Protein AF-A0A9W6C1H2-F1 (afdb_monomer_lite)

Sequence (86 aa):
MAKLTDPQQAEEAAQRLLNDRMDYVRRAITARGALDEAREALKEAEKNDVQAFQAAVNNGGWTADELKKIGLAAPEKNGGGTASEQ

Radius of gyration: 27.08 Å; chains: 1; bounding box: 56×32×63 Å

Structure (mmCIF, N/CA/C/O backbone):
data_AF-A0A9W6C1H2-F1
#
_entry.id   AF-A0A9W6C1H2-F1
#
loop_
_atom_site.group_PDB
_atom_site.id
_atom_site.type_symbol
_atom_site.label_atom_id
_atom_site.label_alt_id
_atom_site.label_comp_id
_atom_site.label_asym_id
_atom_site.label_entity_id
_atom_site.label_seq_id
_atom_site.pdbx_PDB_ins_code
_atom_site.Cartn_x
_atom_site.Cartn_y
_atom_site.Cartn_z
_atom_site.occupancy
_atom_site.B_iso_or_equiv
_atom_site.auth_seq_id
_atom_site.auth_comp_id
_atom_site.auth_asym_id
_atom_site.auth_atom_id
_atom_site.pdbx_PDB_model_num
ATOM 1 N N . MET A 1 1 ? 23.541 -15.565 -38.432 1.00 45.12 1 MET A N 1
ATOM 2 C CA . MET A 1 1 ? 23.606 -14.581 -37.332 1.00 45.12 1 MET A CA 1
ATOM 3 C C . MET A 1 1 ? 24.318 -13.354 -37.866 1.00 45.12 1 MET A C 1
ATOM 5 O O . MET A 1 1 ? 25.408 -13.518 -38.402 1.00 45.12 1 MET A O 1
ATOM 9 N N . ALA A 1 2 ? 23.686 -12.178 -37.838 1.00 53.59 2 ALA A N 1
ATOM 10 C CA . ALA A 1 2 ? 24.324 -10.957 -38.322 1.00 53.59 2 ALA A CA 1
ATOM 11 C C . ALA A 1 2 ? 25.556 -10.672 -37.453 1.00 53.59 2 ALA A C 1
ATOM 13 O O . ALA A 1 2 ? 25.458 -10.565 -36.232 1.00 53.59 2 ALA A O 1
ATOM 14 N N . LYS A 1 3 ? 26.728 -10.649 -38.084 1.00 59.03 3 LYS A N 1
ATOM 15 C CA . LYS A 1 3 ? 27.985 -10.285 -37.438 1.00 59.03 3 LYS A CA 1
ATOM 16 C C . LYS A 1 3 ? 27.878 -8.786 -37.143 1.00 59.03 3 LYS A C 1
ATOM 18 O O . LYS A 1 3 ? 27.651 -8.022 -38.075 1.00 59.03 3 LYS A O 1
ATOM 23 N N . LEU A 1 4 ? 27.982 -8.375 -35.878 1.00 62.62 4 LEU A N 1
ATOM 24 C CA . LEU A 1 4 ? 28.061 -6.959 -35.495 1.00 62.62 4 LEU A CA 1
ATOM 25 C C . LEU A 1 4 ? 29.396 -6.398 -36.006 1.00 62.62 4 LEU A C 1
ATOM 27 O O . LEU A 1 4 ? 30.388 -6.373 -35.286 1.00 62.62 4 LEU A O 1
ATOM 31 N N . THR A 1 5 ? 29.450 -6.059 -37.293 1.00 66.62 5 THR A N 1
ATOM 32 C CA . THR A 1 5 ? 30.605 -5.430 -37.953 1.00 66.62 5 THR A CA 1
ATOM 33 C C . THR A 1 5 ? 30.377 -3.946 -38.226 1.00 66.62 5 THR A C 1
ATOM 35 O O . THR A 1 5 ? 31.297 -3.277 -38.680 1.00 66.62 5 THR A O 1
ATOM 38 N N . ASP A 1 6 ? 29.178 -3.437 -37.932 1.00 84.94 6 ASP A N 1
ATOM 39 C CA . ASP A 1 6 ? 28.825 -2.022 -38.004 1.00 84.94 6 ASP A CA 1
ATOM 40 C C . ASP A 1 6 ? 28.679 -1.445 -36.578 1.00 84.94 6 ASP A C 1
ATOM 42 O O . ASP A 1 6 ? 27.760 -1.840 -35.848 1.00 84.94 6 ASP A O 1
ATOM 46 N N . PRO A 1 7 ? 29.578 -0.536 -36.155 1.00 88.19 7 PRO A N 1
ATOM 47 C CA . PRO A 1 7 ? 29.521 0.108 -34.846 1.00 88.19 7 PRO A CA 1
ATOM 48 C C . PRO A 1 7 ? 28.212 0.857 -34.566 1.00 88.19 7 PRO A C 1
ATOM 50 O O . PRO A 1 7 ? 27.735 0.802 -33.434 1.00 88.19 7 PRO A O 1
ATOM 53 N N . GLN A 1 8 ? 27.593 1.500 -35.566 1.00 91.31 8 GLN A N 1
ATOM 54 C CA . GLN A 1 8 ? 26.339 2.238 -35.352 1.00 91.31 8 GLN A CA 1
ATOM 55 C C . GLN A 1 8 ? 25.187 1.287 -35.028 1.00 91.31 8 GLN A C 1
ATOM 57 O O . GLN A 1 8 ? 2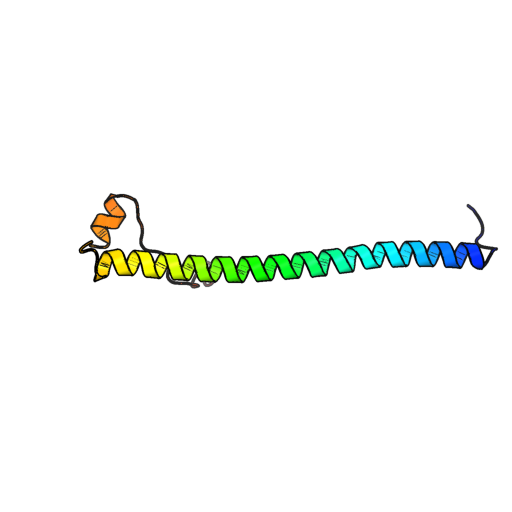4.417 1.527 -34.100 1.00 91.31 8 GLN A O 1
ATOM 62 N N . GLN A 1 9 ? 25.101 0.156 -35.730 1.00 90.69 9 GLN A N 1
ATOM 63 C CA . GLN A 1 9 ? 24.080 -0.856 -35.443 1.00 90.69 9 GLN A CA 1
ATOM 64 C C . GLN A 1 9 ? 24.253 -1.471 -34.049 1.00 90.69 9 GLN A C 1
ATOM 66 O O . GLN A 1 9 ? 23.264 -1.763 -33.372 1.00 90.69 9 GLN A O 1
ATOM 71 N N . ALA A 1 10 ? 25.501 -1.659 -33.606 1.00 90.00 10 ALA A N 1
ATOM 72 C CA . ALA A 1 10 ? 25.797 -2.134 -32.259 1.00 90.00 10 ALA A CA 1
ATOM 73 C C . ALA A 1 10 ? 25.353 -1.129 -31.186 1.00 90.00 10 ALA A C 1
ATOM 75 O O . ALA A 1 10 ? 24.747 -1.527 -30.189 1.00 90.00 10 ALA A O 1
ATOM 76 N N . GLU A 1 11 ? 25.612 0.160 -31.407 1.00 95.56 11 GLU A N 1
ATOM 77 C CA . GLU A 1 11 ? 25.204 1.241 -30.509 1.00 95.56 11 GLU A CA 1
ATOM 78 C C . GLU A 1 11 ? 23.678 1.356 -30.419 1.00 95.56 11 GLU A C 1
ATOM 80 O O . GLU A 1 11 ? 23.124 1.363 -29.320 1.00 95.56 11 GLU A O 1
ATOM 85 N N . GLU A 1 12 ? 22.975 1.340 -31.553 1.00 95.50 12 GLU A N 1
ATOM 86 C CA . GLU A 1 12 ? 21.510 1.367 -31.568 1.00 95.50 12 GLU A CA 1
ATOM 87 C C . GLU A 1 12 ? 20.900 0.176 -30.819 1.00 95.50 12 GLU A C 1
ATOM 89 O O . GLU A 1 12 ? 19.942 0.334 -30.056 1.00 95.50 12 GLU A O 1
ATOM 94 N N . ALA A 1 13 ? 21.448 -1.026 -31.018 1.00 94.12 13 ALA A N 1
ATOM 95 C CA . ALA A 1 13 ? 20.988 -2.223 -30.324 1.00 94.12 13 ALA A CA 1
ATOM 96 C C . ALA A 1 13 ? 21.225 -2.123 -28.808 1.00 94.12 13 ALA A C 1
A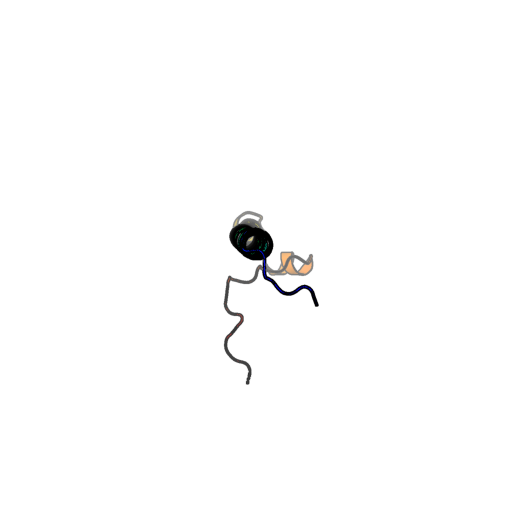TOM 98 O O . ALA A 1 13 ? 20.335 -2.457 -28.019 1.00 94.12 13 ALA A O 1
ATOM 99 N N . ALA A 1 14 ? 22.393 -1.622 -28.396 1.00 96.62 14 ALA A N 1
ATOM 100 C CA . ALA A 1 14 ? 22.713 -1.395 -26.992 1.00 96.62 14 ALA A CA 1
ATOM 101 C C . ALA A 1 14 ? 21.789 -0.342 -26.360 1.00 96.62 14 ALA A C 1
ATOM 103 O O . ALA A 1 14 ? 21.299 -0.548 -25.248 1.00 96.62 14 ALA A O 1
ATOM 104 N N . GLN A 1 15 ? 21.489 0.742 -27.079 1.00 98.06 15 GLN A N 1
ATOM 105 C CA . GLN A 1 15 ? 20.606 1.799 -26.597 1.00 98.06 15 GLN A CA 1
ATOM 106 C C . GLN A 1 15 ? 19.161 1.315 -26.437 1.00 98.06 15 GLN A C 1
ATOM 108 O O . GLN A 1 15 ? 18.527 1.627 -25.429 1.00 98.06 15 GLN A O 1
ATOM 113 N N . ARG A 1 16 ? 18.639 0.518 -27.382 1.00 97.69 16 ARG A N 1
ATOM 114 C CA . ARG A 1 16 ? 17.304 -0.100 -27.256 1.00 97.69 16 ARG A CA 1
ATOM 115 C C . ARG A 1 16 ? 17.228 -0.979 -26.010 1.00 97.69 16 ARG A C 1
ATOM 117 O O . ARG A 1 16 ? 16.345 -0.790 -25.181 1.00 97.69 16 ARG A O 1
ATOM 124 N N . LEU A 1 17 ? 18.220 -1.850 -25.820 1.00 98.12 17 LEU A N 1
ATOM 125 C CA . LEU A 1 17 ? 18.292 -2.713 -24.643 1.00 98.12 17 LEU A CA 1
ATOM 126 C C . LEU A 1 17 ? 18.389 -1.914 -23.333 1.00 98.12 17 LEU A C 1
ATOM 128 O O . LEU A 1 17 ? 17.790 -2.296 -22.327 1.00 98.12 17 LEU A O 1
ATOM 132 N N . LEU A 1 18 ? 19.150 -0.817 -23.322 1.00 98.44 18 LEU A N 1
ATOM 133 C CA . LEU A 1 18 ? 19.242 0.067 -22.164 1.00 98.44 18 LEU A CA 1
ATOM 134 C C . LEU A 1 18 ? 17.892 0.724 -21.859 1.00 98.44 18 LEU A C 1
ATOM 136 O O . LEU A 1 18 ? 17.475 0.729 -20.703 1.00 98.44 18 LEU A O 1
ATOM 140 N N . ASN A 1 19 ? 17.195 1.232 -22.875 1.00 98.31 19 ASN A N 1
ATOM 141 C C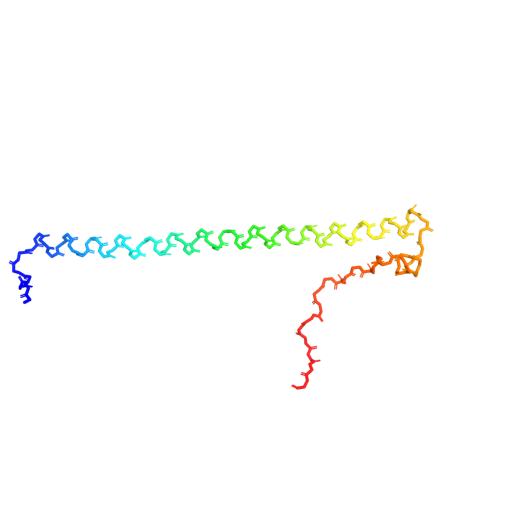A . ASN A 1 19 ? 15.881 1.849 -22.709 1.00 98.31 19 ASN A CA 1
ATOM 142 C C . ASN A 1 19 ? 14.863 0.858 -22.129 1.00 98.31 19 ASN A C 1
ATOM 144 O O . ASN A 1 19 ? 14.202 1.186 -21.143 1.00 98.31 19 ASN A O 1
ATOM 148 N N . ASP A 1 20 ? 14.825 -0.370 -22.652 1.00 98.19 20 ASP A N 1
ATOM 149 C CA . ASP A 1 20 ? 13.944 -1.430 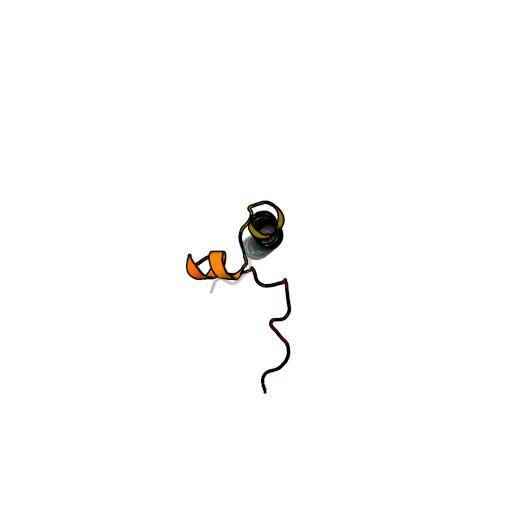-22.152 1.00 98.19 20 ASP A CA 1
ATOM 150 C C . ASP A 1 20 ? 14.227 -1.746 -20.675 1.00 98.19 20 ASP A C 1
ATOM 152 O O . ASP A 1 20 ? 13.316 -1.884 -19.859 1.00 98.19 20 ASP A O 1
ATOM 156 N N . ARG A 1 21 ? 15.508 -1.819 -20.290 1.00 98.50 21 ARG A N 1
ATOM 157 C CA . ARG A 1 21 ? 15.915 -2.021 -18.888 1.00 98.50 21 ARG A CA 1
ATOM 158 C C . ARG A 1 21 ? 15.488 -0.855 -17.999 1.00 98.50 21 ARG A C 1
ATOM 160 O O . ARG A 1 21 ? 15.007 -1.081 -16.888 1.00 98.50 21 ARG A O 1
ATOM 167 N N . MET A 1 22 ? 15.638 0.377 -18.480 1.00 98.62 22 MET A N 1
ATOM 168 C CA . MET A 1 22 ? 15.224 1.573 -17.747 1.00 98.62 22 MET A CA 1
ATOM 169 C C . MET A 1 22 ? 13.709 1.622 -17.529 1.00 98.62 22 MET A C 1
ATOM 171 O O . MET A 1 22 ? 13.269 2.092 -16.479 1.00 98.62 22 MET A O 1
ATOM 175 N N . ASP A 1 23 ? 12.905 1.084 -18.446 1.00 98.62 23 ASP A N 1
ATOM 176 C CA . ASP A 1 23 ? 11.456 0.983 -18.255 1.00 98.62 23 ASP A CA 1
ATOM 177 C C . ASP A 1 23 ? 11.079 0.085 -17.074 1.00 98.62 23 ASP A C 1
ATOM 179 O O . ASP A 1 23 ? 10.179 0.433 -16.305 1.00 98.62 23 ASP A O 1
ATOM 183 N N . TYR A 1 24 ? 11.792 -1.022 -16.848 1.00 98.44 24 TYR A N 1
ATOM 184 C CA . TYR A 1 24 ? 11.571 -1.850 -15.657 1.00 98.44 24 TYR A CA 1
ATOM 185 C C . TYR A 1 24 ? 11.908 -1.107 -14.361 1.00 98.44 24 TYR A C 1
ATOM 187 O O . TYR A 1 24 ? 11.169 -1.226 -13.384 1.00 98.44 24 TYR A O 1
ATOM 195 N N . VAL A 1 25 ? 12.971 -0.295 -14.354 1.00 98.56 25 VAL A N 1
ATOM 196 C CA . VAL A 1 25 ? 13.327 0.535 -13.189 1.00 98.56 25 VAL A CA 1
ATOM 197 C C . VAL A 1 25 ? 12.235 1.565 -12.903 1.00 98.56 25 VAL A C 1
ATOM 199 O O . VAL A 1 25 ? 11.805 1.694 -11.757 1.00 98.56 25 VAL A O 1
ATOM 202 N N . ARG A 1 26 ? 11.728 2.252 -13.936 1.00 98.62 26 ARG A N 1
ATOM 203 C CA . ARG A 1 26 ? 10.614 3.206 -13.793 1.00 98.62 26 ARG A CA 1
ATOM 204 C C . ARG A 1 26 ? 9.381 2.526 -13.202 1.00 98.62 26 ARG A C 1
ATOM 206 O O . ARG A 1 26 ? 8.844 3.010 -12.211 1.00 98.62 26 ARG A O 1
ATOM 213 N N . ARG A 1 27 ? 8.990 1.367 -13.745 1.00 98.56 27 ARG A N 1
ATOM 214 C CA . ARG A 1 27 ? 7.853 0.577 -13.239 1.00 98.56 27 ARG A CA 1
ATOM 215 C C . ARG A 1 27 ? 8.037 0.176 -11.778 1.00 98.56 27 ARG A C 1
ATOM 217 O O . ARG A 1 27 ? 7.092 0.285 -11.004 1.00 98.56 27 ARG A O 1
ATOM 224 N N . ALA A 1 28 ? 9.237 -0.250 -11.388 1.00 98.69 28 ALA A N 1
ATOM 225 C CA . ALA A 1 28 ? 9.527 -0.629 -10.007 1.00 98.69 28 ALA A CA 1
ATOM 226 C C . ALA A 1 28 ? 9.399 0.559 -9.039 1.00 98.69 28 ALA A C 1
ATOM 228 O O . ALA A 1 28 ? 8.831 0.408 -7.959 1.00 98.69 28 ALA A O 1
ATOM 229 N N . ILE A 1 29 ? 9.883 1.742 -9.428 1.00 98.75 29 ILE A N 1
ATOM 230 C CA . ILE A 1 29 ? 9.758 2.962 -8.616 1.00 98.75 29 ILE A CA 1
ATOM 231 C C . ILE A 1 29 ? 8.290 3.381 -8.496 1.00 98.75 29 ILE A C 1
ATOM 233 O O . ILE A 1 29 ? 7.834 3.657 -7.389 1.00 98.75 29 ILE A O 1
ATOM 237 N N . THR A 1 30 ? 7.531 3.359 -9.595 1.00 98.62 30 THR A N 1
ATOM 238 C CA . THR A 1 30 ? 6.086 3.635 -9.570 1.00 98.62 30 THR A CA 1
ATOM 239 C C . THR A 1 30 ? 5.343 2.664 -8.653 1.00 98.62 30 THR A C 1
ATOM 241 O O . THR A 1 30 ? 4.547 3.094 -7.824 1.00 98.62 30 THR A O 1
ATOM 244 N N . ALA A 1 31 ? 5.633 1.363 -8.749 1.00 98.69 31 ALA A N 1
ATOM 245 C CA . ALA A 1 31 ? 5.016 0.356 -7.891 1.00 98.69 31 ALA A CA 1
ATOM 246 C C . ALA A 1 31 ? 5.372 0.559 -6.410 1.00 98.69 31 ALA A C 1
ATOM 248 O O . ALA A 1 31 ? 4.525 0.361 -5.543 1.00 98.69 31 ALA A O 1
ATOM 249 N N . ARG A 1 32 ? 6.608 0.983 -6.112 1.00 98.62 32 ARG A N 1
ATOM 2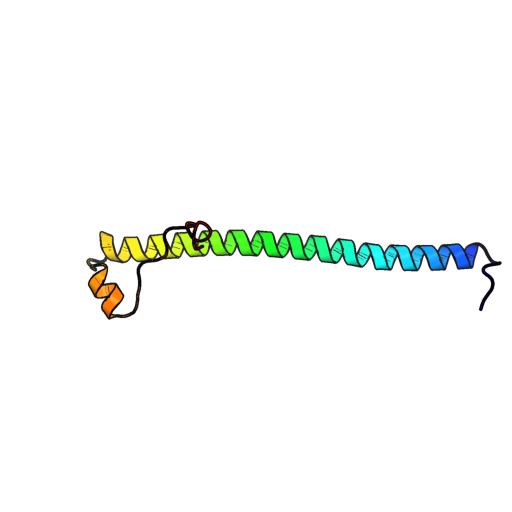50 C CA . ARG A 1 32 ? 7.027 1.297 -4.743 1.00 98.62 32 ARG A CA 1
ATOM 251 C C . ARG A 1 32 ? 6.286 2.515 -4.186 1.00 98.62 32 ARG A C 1
ATOM 253 O O . ARG A 1 32 ? 5.797 2.430 -3.069 1.00 98.62 32 ARG A O 1
ATOM 260 N N . GLY A 1 33 ? 6.126 3.577 -4.977 1.00 98.50 33 GLY A N 1
ATOM 261 C CA . GLY A 1 33 ? 5.313 4.734 -4.585 1.00 98.50 33 GLY A CA 1
ATOM 262 C C . GLY A 1 33 ? 3.864 4.350 -4.274 1.00 98.50 33 GLY A C 1
ATOM 263 O O . GLY A 1 33 ? 3.367 4.659 -3.197 1.00 98.50 33 GLY A O 1
ATOM 264 N N . ALA A 1 34 ? 3.225 3.574 -5.155 1.00 98.62 34 ALA A N 1
ATOM 265 C CA . ALA A 1 34 ? 1.855 3.099 -4.941 1.00 98.62 34 ALA A CA 1
ATOM 266 C C . ALA A 1 34 ? 1.712 2.208 -3.691 1.00 98.62 34 ALA A C 1
ATOM 268 O O . ALA A 1 34 ? 0.702 2.273 -2.992 1.00 98.62 34 ALA A O 1
ATOM 269 N N . LEU A 1 35 ? 2.717 1.379 -3.387 1.00 98.56 35 LEU A N 1
ATOM 270 C CA . LEU A 1 35 ? 2.736 0.575 -2.163 1.00 98.56 35 LEU A CA 1
ATOM 271 C C . LEU A 1 35 ? 2.809 1.451 -0.908 1.00 98.56 35 LEU A C 1
ATOM 273 O O . LEU A 1 35 ? 2.112 1.175 0.067 1.00 98.56 35 LEU A O 1
ATOM 277 N N . ASP A 1 36 ? 3.651 2.480 -0.917 1.00 98.62 36 ASP A N 1
ATOM 278 C CA . ASP A 1 36 ? 3.805 3.377 0.227 1.00 98.62 36 ASP A CA 1
ATOM 279 C C . ASP A 1 36 ? 2.532 4.213 0.452 1.00 98.62 36 ASP A C 1
ATOM 281 O O . ASP A 1 36 ? 2.057 4.316 1.582 1.00 98.62 36 ASP A O 1
ATOM 285 N N . GLU A 1 37 ? 1.902 4.699 -0.621 1.00 98.44 37 GLU A N 1
ATOM 286 C CA . GLU A 1 37 ? 0.589 5.357 -0.559 1.00 98.44 37 GLU A CA 1
ATOM 287 C C . GLU A 1 37 ? -0.494 4.434 0.020 1.00 98.44 37 GLU A C 1
ATOM 289 O O . GLU A 1 37 ? -1.239 4.832 0.918 1.00 98.44 37 GLU A O 1
ATOM 294 N N . ALA A 1 38 ? -0.559 3.178 -0.437 1.00 98.56 38 ALA A N 1
ATOM 295 C CA . ALA A 1 38 ? -1.523 2.202 0.069 1.00 98.56 38 ALA A CA 1
ATOM 296 C C . ALA A 1 38 ? -1.308 1.881 1.557 1.00 98.56 38 ALA A C 1
ATOM 298 O O . ALA A 1 38 ? -2.275 1.680 2.290 1.00 98.56 38 ALA A O 1
ATOM 299 N N . ARG A 1 39 ? -0.054 1.856 2.022 1.00 98.25 39 ARG A N 1
ATOM 300 C CA . ARG A 1 39 ? 0.278 1.638 3.438 1.00 98.25 39 ARG A CA 1
ATOM 301 C C . ARG A 1 39 ? -0.169 2.793 4.323 1.00 98.25 39 ARG A C 1
ATOM 303 O O . ARG A 1 39 ? -0.733 2.541 5.384 1.00 98.25 39 ARG A O 1
ATOM 310 N N . GLU A 1 40 ? 0.043 4.039 3.904 1.00 98.00 40 GLU A N 1
ATOM 311 C CA . GLU A 1 40 ? -0.454 5.189 4.669 1.00 98.00 40 GLU A CA 1
ATOM 312 C C . GLU A 1 40 ? -1.987 5.253 4.655 1.00 98.00 40 GLU A C 1
ATOM 314 O O . GLU A 1 40 ? -2.594 5.522 5.692 1.00 98.00 40 GLU A O 1
ATOM 319 N N . ALA A 1 41 ? -2.625 4.922 3.528 1.00 97.69 41 ALA A N 1
ATOM 320 C CA . ALA A 1 41 ? -4.081 4.822 3.455 1.00 97.69 41 ALA A CA 1
ATOM 321 C C . ALA A 1 41 ? -4.633 3.742 4.402 1.00 97.69 41 ALA A C 1
ATOM 323 O O . ALA A 1 41 ? -5.610 3.991 5.109 1.00 97.69 41 ALA A O 1
ATOM 324 N N . LEU A 1 42 ? -3.989 2.569 4.459 1.00 97.19 42 LEU A N 1
ATOM 325 C CA . LEU A 1 42 ? -4.355 1.493 5.382 1.00 97.19 42 LEU A CA 1
ATOM 326 C C . LEU A 1 42 ? -4.221 1.942 6.839 1.00 97.19 42 LEU A C 1
ATOM 328 O O . LEU A 1 42 ? -5.164 1.807 7.609 1.00 97.19 42 LEU A O 1
ATOM 332 N N . LYS A 1 43 ? -3.085 2.536 7.202 1.00 96.38 43 LYS A N 1
ATOM 333 C CA . LYS A 1 43 ? -2.825 3.027 8.559 1.00 96.38 43 LYS A CA 1
ATOM 334 C C . LYS A 1 43 ? -3.850 4.068 9.016 1.00 96.38 43 LYS A C 1
ATOM 336 O O . LYS A 1 43 ? -4.280 4.047 10.169 1.00 96.38 43 LYS A O 1
ATOM 341 N N . GLU A 1 44 ? -4.248 4.986 8.136 1.00 96.94 44 GLU A N 1
ATOM 342 C CA . GLU A 1 44 ? -5.292 5.961 8.463 1.00 96.94 44 GLU A CA 1
ATOM 343 C C . GLU A 1 44 ? -6.672 5.297 8.569 1.00 96.94 44 GLU A C 1
ATOM 345 O O . GLU A 1 44 ? -7.439 5.634 9.470 1.00 96.94 44 GLU A O 1
ATOM 350 N N . ALA A 1 45 ? -6.980 4.317 7.713 1.00 97.12 45 ALA A N 1
ATOM 351 C CA . ALA A 1 45 ? -8.216 3.543 7.806 1.00 97.12 45 ALA A CA 1
ATOM 352 C C . ALA A 1 45 ? -8.306 2.755 9.125 1.00 97.12 45 ALA A C 1
ATOM 354 O O . ALA A 1 45 ? -9.327 2.836 9.802 1.00 97.12 45 ALA A O 1
ATOM 355 N N . GLU A 1 46 ? -7.232 2.076 9.535 1.00 96.56 46 GLU A N 1
ATOM 356 C CA . GLU A 1 46 ? -7.139 1.359 10.816 1.00 96.56 46 GLU A CA 1
ATOM 357 C C . GLU A 1 46 ? -7.326 2.310 12.005 1.00 96.56 46 GLU A C 1
ATOM 359 O O . GLU A 1 46 ? -8.083 2.032 12.936 1.00 96.56 46 GLU A O 1
ATOM 364 N N . LYS A 1 47 ? -6.685 3.484 11.966 1.00 96.44 47 LYS A N 1
ATOM 365 C CA . LYS A 1 47 ? -6.873 4.518 12.990 1.00 96.44 47 LYS A CA 1
ATOM 366 C C . LYS A 1 47 ? -8.329 4.983 13.061 1.00 96.44 47 LYS A C 1
ATOM 368 O O . LYS A 1 47 ? -8.866 5.114 14.162 1.00 96.44 47 LYS A O 1
ATOM 373 N N . ASN A 1 48 ? -8.958 5.230 11.916 1.00 96.88 48 ASN A N 1
ATOM 374 C CA . ASN A 1 48 ? -10.346 5.678 11.853 1.00 96.88 48 ASN A CA 1
ATOM 375 C C . ASN A 1 48 ? -11.322 4.603 12.340 1.00 96.88 48 ASN A C 1
ATOM 377 O O . ASN A 1 48 ? -12.269 4.939 13.049 1.00 96.88 48 ASN A O 1
ATOM 381 N N . ASP A 1 49 ? -11.067 3.332 12.033 1.00 96.31 49 ASP A N 1
ATOM 382 C CA . ASP A 1 49 ? -11.846 2.194 12.527 1.00 96.31 49 ASP A CA 1
ATOM 383 C C . ASP A 1 49 ? -11.820 2.128 14.065 1.00 96.31 49 ASP A C 1
ATOM 385 O O . ASP A 1 49 ? -12.860 2.184 14.730 1.00 96.31 49 ASP A O 1
ATOM 389 N N . VAL A 1 50 ? -10.619 2.174 14.657 1.00 96.69 50 VAL A N 1
ATOM 390 C CA . VAL A 1 50 ? -10.438 2.222 16.119 1.00 96.69 50 VAL A CA 1
ATOM 391 C C . VAL A 1 50 ? -11.159 3.415 16.744 1.00 96.69 50 VAL A C 1
ATOM 393 O O . VAL A 1 50 ? -11.852 3.257 17.752 1.00 96.69 50 VAL A O 1
ATOM 396 N N . GLN A 1 51 ? -11.019 4.606 16.162 1.00 97.06 51 GLN A N 1
ATOM 397 C CA . GLN A 1 51 ? -11.659 5.815 16.681 1.00 97.06 51 GLN A CA 1
ATOM 398 C C . GLN A 1 51 ? -13.185 5.747 16.598 1.00 97.06 51 GLN A C 1
ATOM 400 O O . GLN A 1 51 ? -13.858 6.124 17.558 1.00 97.06 51 GLN A O 1
ATOM 405 N N . ALA A 1 52 ? -13.737 5.246 15.493 1.00 97.31 52 ALA A N 1
ATOM 406 C CA . ALA A 1 52 ? -15.176 5.113 15.307 1.00 97.31 52 ALA A CA 1
ATOM 407 C C . ALA A 1 52 ? -15.777 4.108 16.299 1.00 97.31 52 ALA A C 1
ATOM 409 O O . ALA A 1 52 ? -16.772 4.418 16.961 1.00 97.31 52 ALA A O 1
ATOM 410 N N . PHE A 1 53 ? -15.136 2.947 16.475 1.00 97.50 53 PHE A N 1
ATOM 411 C CA . PHE A 1 53 ? -15.561 1.959 17.465 1.00 97.50 53 PHE A CA 1
ATOM 412 C C . PHE A 1 53 ? -15.513 2.533 18.888 1.00 97.50 53 PHE A C 1
ATOM 414 O O . PHE A 1 53 ? -16.477 2.425 19.647 1.00 97.50 53 PHE A O 1
ATOM 421 N N . GLN A 1 54 ? -14.419 3.209 19.254 1.00 96.94 54 GLN A N 1
ATOM 422 C CA 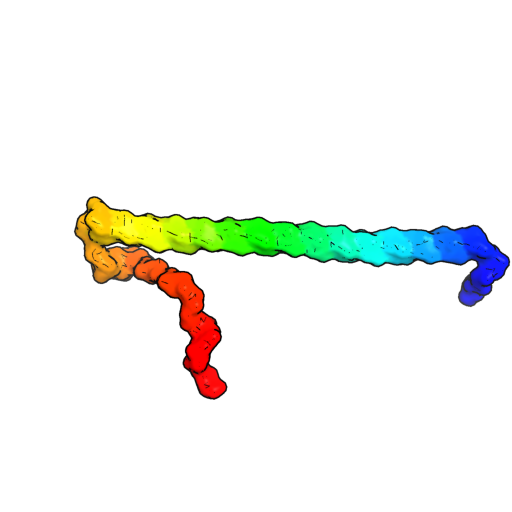. GLN A 1 54 ? -14.290 3.847 20.566 1.00 96.94 54 GLN A CA 1
ATOM 423 C C . GLN A 1 54 ? -15.313 4.964 20.778 1.00 96.94 54 GLN A C 1
ATOM 425 O O . GLN A 1 54 ? -15.832 5.100 21.881 1.00 96.94 54 GLN A O 1
ATOM 430 N N . ALA A 1 55 ? -15.637 5.752 19.752 1.00 98.06 55 ALA A N 1
ATOM 431 C CA . ALA A 1 55 ? -16.671 6.776 19.843 1.00 98.06 55 ALA A CA 1
ATOM 432 C C . ALA A 1 55 ? -18.057 6.157 20.082 1.00 98.06 55 ALA A C 1
ATOM 434 O O . ALA A 1 55 ? -18.807 6.669 20.914 1.00 98.06 55 ALA A O 1
ATOM 435 N N . ALA A 1 56 ? -18.377 5.038 19.422 1.00 98.00 56 ALA A N 1
ATOM 436 C CA . ALA A 1 56 ? -19.621 4.307 19.664 1.00 98.00 56 ALA A CA 1
ATOM 437 C C . ALA A 1 56 ? -19.725 3.824 21.121 1.00 98.00 56 ALA A C 1
ATOM 439 O O . ALA A 1 56 ? -20.779 3.983 21.738 1.00 98.00 56 ALA A O 1
ATOM 440 N N . VAL A 1 57 ? -18.626 3.315 21.689 1.00 97.62 57 VAL A N 1
ATOM 441 C CA . VAL A 1 57 ? -18.593 2.831 23.078 1.00 97.62 57 VAL A CA 1
ATOM 442 C C . VAL A 1 57 ? -18.605 3.972 24.100 1.00 97.62 57 VAL A C 1
ATOM 444 O O . VAL A 1 57 ? -19.401 3.971 25.034 1.00 97.62 57 VAL A O 1
ATOM 447 N N . ASN A 1 58 ? -17.742 4.972 23.928 1.00 97.00 58 ASN A N 1
ATOM 448 C CA . ASN A 1 58 ? -17.527 6.017 24.933 1.00 97.00 58 ASN A CA 1
ATOM 449 C C . ASN A 1 58 ? -18.602 7.109 24.899 1.00 97.00 58 ASN A C 1
ATOM 451 O O . ASN A 1 58 ? -18.949 7.659 25.940 1.00 97.00 58 ASN A O 1
ATOM 455 N N . ASN A 1 59 ? -19.111 7.434 23.708 1.00 97.12 59 ASN A N 1
ATOM 456 C CA . ASN A 1 59 ? -20.031 8.555 23.497 1.00 97.12 59 ASN A CA 1
ATOM 457 C C . ASN A 1 59 ? -21.396 8.101 22.965 1.00 97.12 59 ASN A C 1
ATOM 459 O O . ASN A 1 59 ? -22.398 8.772 23.195 1.00 97.12 59 ASN A O 1
ATOM 463 N N . GLY A 1 60 ? -21.442 6.985 22.233 1.00 96.69 60 GLY A N 1
ATOM 464 C CA . GLY A 1 60 ? -22.659 6.464 21.606 1.00 96.69 60 GLY A CA 1
ATOM 465 C C . GLY A 1 60 ? -23.542 5.620 22.525 1.00 96.69 60 GLY A C 1
ATOM 466 O O . GLY A 1 60 ? -24.616 5.208 22.098 1.00 96.69 60 GLY A O 1
ATOM 467 N N . GLY A 1 61 ? -23.109 5.360 23.762 1.00 97.56 61 GLY A N 1
ATOM 468 C CA . GLY A 1 61 ? -23.874 4.594 24.750 1.00 97.56 61 GLY A CA 1
ATOM 469 C C . GLY A 1 61 ? -23.907 3.084 24.500 1.00 97.56 61 GLY A C 1
ATOM 470 O O . GLY A 1 61 ? -24.683 2.392 25.150 1.00 97.56 61 GLY A O 1
ATOM 471 N N . TRP A 1 62 ? -23.081 2.575 23.583 1.00 98.12 62 TRP A N 1
ATOM 472 C CA . TRP A 1 62 ? -22.985 1.146 23.301 1.00 98.12 62 TRP A CA 1
ATOM 473 C C . TRP A 1 62 ? -21.983 0.457 24.221 1.00 98.12 62 TRP A C 1
ATOM 475 O O . TRP A 1 62 ? -20.908 0.976 24.512 1.00 98.12 62 TRP A O 1
ATOM 485 N N . THR A 1 63 ? -22.273 -0.779 24.599 1.00 97.06 63 THR A N 1
ATOM 486 C CA . THR A 1 63 ? -21.253 -1.692 25.118 1.00 97.06 63 THR A CA 1
ATOM 487 C C . THR A 1 63 ? -20.599 -2.471 23.977 1.00 97.06 63 THR A C 1
ATOM 489 O O . THR A 1 63 ? -21.202 -2.714 22.929 1.00 97.06 63 THR A O 1
ATOM 492 N N . ALA A 1 64 ? -19.360 -2.925 24.183 1.00 95.25 64 ALA A N 1
ATOM 493 C CA . ALA A 1 64 ? -18.666 -3.757 23.198 1.00 95.25 64 ALA A CA 1
ATOM 494 C C . ALA A 1 64 ? -19.428 -5.063 22.885 1.00 95.25 64 ALA A C 1
ATOM 496 O O . ALA A 1 64 ? -19.423 -5.525 21.746 1.00 95.25 64 ALA A O 1
ATOM 497 N N . ASP A 1 65 ? -20.128 -5.632 23.872 1.00 96.94 65 ASP A N 1
ATOM 498 C CA . ASP A 1 65 ? -20.927 -6.845 23.688 1.00 96.94 65 ASP A CA 1
ATOM 499 C C . ASP A 1 65 ? -22.177 -6.607 22.832 1.00 96.94 65 ASP A C 1
ATOM 501 O O . ASP A 1 65 ? -22.555 -7.476 22.046 1.00 96.94 65 ASP A O 1
ATOM 505 N N . GLU A 1 66 ? -22.829 -5.447 22.952 1.00 98.12 66 GLU A N 1
ATOM 506 C CA . GLU A 1 66 ? -23.963 -5.086 22.091 1.00 98.12 66 GLU A CA 1
ATOM 507 C C . GLU A 1 66 ? -23.525 -4.898 20.642 1.00 98.12 66 GLU A C 1
ATOM 509 O O . GLU A 1 66 ? -24.159 -5.449 19.743 1.00 98.12 66 GLU A O 1
ATOM 514 N N . LEU A 1 67 ? -22.401 -4.207 20.422 1.00 97.62 67 LEU A N 1
ATOM 515 C CA . LEU A 1 67 ? -21.810 -4.058 19.091 1.00 97.62 67 LEU A CA 1
ATOM 516 C C . LEU A 1 67 ? -21.453 -5.423 18.490 1.00 97.62 67 LEU A C 1
ATOM 518 O O . LEU A 1 67 ? -21.812 -5.724 17.351 1.00 97.62 67 LEU A O 1
ATOM 522 N N . LYS A 1 68 ? -20.857 -6.315 19.287 1.00 97.12 68 LYS A N 1
ATOM 523 C CA . LYS A 1 68 ? -20.536 -7.677 18.853 1.00 97.12 68 LYS A CA 1
ATOM 524 C C . LYS A 1 68 ? -21.780 -8.485 18.475 1.00 97.12 68 LYS A C 1
ATOM 526 O O . LYS A 1 68 ? -21.747 -9.211 17.483 1.00 97.12 68 LYS A O 1
ATOM 531 N N . LYS A 1 69 ? -22.884 -8.358 19.222 1.00 97.75 69 LYS A N 1
ATOM 532 C CA . LYS A 1 69 ? -24.157 -9.044 18.916 1.00 97.75 69 LYS A CA 1
ATOM 533 C C . LYS A 1 69 ? -24.755 -8.617 17.575 1.00 97.75 69 LYS A C 1
ATOM 535 O O . LYS A 1 69 ? -25.434 -9.426 16.951 1.00 97.75 69 LYS A O 1
ATOM 540 N N . ILE A 1 70 ? -24.491 -7.388 17.129 1.00 96.81 70 ILE A N 1
ATOM 541 C CA . ILE A 1 70 ? -24.925 -6.880 15.817 1.00 96.81 70 ILE A CA 1
ATOM 542 C C . ILE A 1 70 ? -23.857 -7.036 14.723 1.00 96.81 70 ILE A C 1
ATOM 544 O O . ILE A 1 70 ? -24.038 -6.543 13.614 1.00 96.81 70 ILE A O 1
ATOM 548 N N . GLY A 1 71 ? -22.761 -7.742 15.013 1.00 95.88 71 GLY A N 1
ATOM 549 C CA . GLY A 1 71 ? -21.713 -8.063 14.045 1.00 95.88 71 GLY A CA 1
ATOM 550 C C . GLY A 1 71 ? -20.590 -7.031 13.928 1.00 95.88 71 GLY A C 1
ATOM 551 O O . GLY A 1 71 ? -19.720 -7.200 13.079 1.00 95.88 71 GLY A O 1
ATOM 552 N N . LEU A 1 72 ? -20.561 -5.999 14.776 1.00 96.31 72 LEU A N 1
ATOM 553 C CA . LEU A 1 72 ? -19.454 -5.047 14.841 1.00 96.31 72 LEU A CA 1
ATOM 554 C C . LEU A 1 72 ? -18.472 -5.467 15.941 1.00 96.31 72 LEU A C 1
ATOM 556 O O . LEU A 1 72 ? -18.659 -5.170 17.122 1.00 96.31 72 LEU A O 1
ATOM 560 N N . ALA A 1 73 ? -17.433 -6.204 15.554 1.00 94.25 73 ALA A N 1
ATOM 561 C CA . ALA A 1 73 ? -16.367 -6.598 16.467 1.00 94.25 73 ALA A CA 1
ATOM 562 C C . ALA A 1 73 ? -15.450 -5.413 16.804 1.00 94.25 73 ALA A C 1
ATOM 564 O O . ALA A 1 73 ? -15.334 -4.463 16.032 1.00 94.25 73 ALA A O 1
ATOM 565 N N . ALA A 1 74 ? -14.787 -5.487 17.960 1.00 92.19 74 ALA A N 1
ATOM 566 C CA . ALA A 1 74 ? -13.753 -4.523 18.299 1.00 92.19 74 ALA A CA 1
ATOM 567 C C . ALA A 1 74 ? -12.598 -4.624 17.287 1.00 92.19 74 ALA A C 1
ATOM 569 O O . ALA A 1 74 ? -12.186 -5.744 16.970 1.00 92.19 74 ALA A O 1
ATOM 570 N N . PRO A 1 75 ? -12.069 -3.489 16.808 1.00 91.69 75 PRO A N 1
ATOM 571 C CA . PRO A 1 75 ? -10.948 -3.491 15.888 1.00 91.69 75 PRO A CA 1
ATOM 572 C C . PRO A 1 75 ? -9.702 -4.065 16.562 1.00 91.69 75 PRO A C 1
ATOM 574 O O . PRO A 1 75 ? -9.465 -3.860 17.760 1.00 91.69 75 PRO A O 1
ATOM 577 N N . GLU A 1 76 ? -8.902 -4.784 15.781 1.00 81.19 76 GLU A N 1
ATOM 578 C CA . GLU A 1 76 ? -7.610 -5.309 16.213 1.00 81.19 76 GLU A CA 1
ATOM 579 C C . GLU A 1 76 ? -6.728 -4.137 16.677 1.00 81.19 76 GLU A C 1
ATOM 581 O O . GLU A 1 76 ? -6.508 -3.167 15.950 1.00 81.19 76 GLU A O 1
ATOM 586 N N . LYS A 1 77 ? -6.209 -4.190 17.910 1.00 65.12 77 LYS A N 1
ATOM 587 C CA . LYS A 1 77 ? -5.223 -3.201 18.370 1.00 65.12 77 LYS A CA 1
ATOM 588 C C . LYS A 1 77 ? -3.923 -3.447 17.607 1.00 65.12 77 LYS A C 1
ATOM 590 O O . LYS A 1 77 ? -3.187 -4.358 17.963 1.00 65.12 77 LYS A O 1
ATOM 595 N N . ASN A 1 78 ? -3.671 -2.639 16.579 1.00 52.31 78 ASN A N 1
ATOM 596 C CA . ASN A 1 78 ? -2.444 -2.546 15.779 1.00 52.31 78 ASN A CA 1
ATOM 597 C C . ASN A 1 78 ? -1.259 -3.425 16.253 1.00 52.31 78 ASN A C 1
ATOM 599 O O . ASN A 1 78 ? -0.558 -3.071 17.201 1.00 52.31 78 ASN A O 1
ATOM 603 N N . GLY A 1 79 ? -0.975 -4.507 15.513 1.00 49.66 79 GLY A N 1
ATOM 604 C CA . GLY A 1 79 ? 0.403 -4.975 15.287 1.00 49.66 79 GLY A CA 1
ATOM 605 C C . GLY A 1 79 ? 1.017 -6.028 16.221 1.00 49.66 79 GLY A C 1
ATOM 606 O O . GLY A 1 79 ? 2.214 -5.954 16.481 1.00 49.66 79 GLY A O 1
ATOM 607 N N . GLY A 1 80 ? 0.266 -7.029 16.687 1.00 41.84 80 GLY A N 1
ATOM 608 C CA . GLY A 1 80 ? 0.798 -8.161 17.471 1.00 41.84 80 GLY A CA 1
ATOM 609 C C . GLY A 1 80 ? 0.683 -9.531 16.793 1.00 41.84 80 GLY A C 1
ATOM 610 O O . GLY A 1 80 ? 0.432 -10.513 17.475 1.00 41.84 80 GLY A O 1
ATOM 611 N N . GLY A 1 81 ? 0.797 -9.601 15.464 1.00 42.41 81 GLY A N 1
ATOM 612 C CA . GLY A 1 81 ? 0.474 -10.796 14.673 1.00 42.41 81 GLY A CA 1
ATOM 613 C C . GLY A 1 81 ? 1.642 -11.470 13.953 1.00 42.41 81 GLY A C 1
ATOM 614 O O . GLY A 1 81 ? 1.409 -12.083 12.924 1.00 42.41 81 GLY A O 1
ATOM 615 N N . THR A 1 82 ? 2.882 -11.356 14.440 1.00 45.88 82 THR A N 1
ATOM 616 C CA . THR A 1 82 ? 3.974 -12.294 14.101 1.00 45.88 82 THR A CA 1
ATOM 617 C C . THR A 1 82 ? 4.938 -12.422 15.282 1.00 45.88 82 THR A C 1
ATOM 619 O O . THR A 1 82 ? 6.045 -11.888 15.260 1.00 45.88 82 THR A O 1
ATOM 622 N N . ALA A 1 83 ? 4.524 -13.114 16.338 1.00 51.75 83 ALA A N 1
ATOM 623 C CA . ALA A 1 83 ? 5.456 -13.765 17.251 1.00 51.75 83 ALA A CA 1
ATOM 624 C C . ALA A 1 83 ? 4.753 -14.940 17.935 1.00 51.75 83 ALA A C 1
ATOM 626 O O . ALA A 1 83 ? 3.851 -14.738 18.742 1.00 51.75 83 ALA A O 1
ATOM 627 N N . SER A 1 84 ? 5.283 -16.135 17.675 1.00 46.69 84 SER A N 1
ATOM 628 C CA . SER A 1 84 ? 5.074 -17.378 18.428 1.00 46.69 84 SER A CA 1
ATOM 629 C C . SER A 1 84 ? 3.839 -18.198 18.050 1.00 46.69 84 SER A C 1
ATOM 631 O O . SER A 1 84 ? 2.824 -18.149 18.730 1.00 46.69 84 SER A O 1
ATOM 633 N N . GLU A 1 85 ? 3.991 -19.071 17.053 1.00 46.69 85 GLU A N 1
ATOM 634 C CA . GLU A 1 85 ? 3.489 -20.436 17.210 1.00 46.69 85 GLU A CA 1
ATOM 635 C C . GLU A 1 85 ? 4.447 -21.427 16.520 1.00 46.69 85 GLU A C 1
ATOM 637 O O . GLU A 1 85 ? 4.534 -21.455 15.295 1.00 46.69 85 GLU A O 1
ATOM 642 N N . GLN A 1 86 ? 5.137 -22.195 17.378 1.00 42.22 86 GLN A N 1
ATOM 643 C CA . GLN A 1 86 ? 5.922 -23.431 17.169 1.00 42.22 86 GLN A CA 1
ATOM 644 C C . GLN A 1 86 ? 7.331 -23.338 16.564 1.00 42.22 86 GLN A C 1
ATOM 646 O O . GLN A 1 86 ? 7.489 -23.060 15.357 1.00 42.22 86 GLN A O 1
#

Foldseek 3Di:
DDDPPDPVVVVVVVVVVVVVVVVVVVVVVVVVVVVVVVVVVVVVVLVVLQVVVVCCVVPVVDDQVNCVVVPNHHRDPPDDPDDDDD

Organism: NCBI:txid330485

Secondary structure (DSSP, 8-state):
------HHHHHHHHHHHHHHHHHHHHHHHHHHHHHHHHHHHHHHHHHHHHHHHHHHHHTS---HHHHHHTT-PPPP-SS--SS---

pLDDT: mean 88.65, std 17.67, range [41.84, 98.75]